Protein AF-T1AGR7-F1 (afdb_monomer)

Secondary structure (DSSP, 8-state):
--TTSPPPPGGGT---------S---EETTEE--PPP--PPTT--HHHHHHHHHHHHHHS-PPTT------THHHHHHHHHHHHHHHHHHHHHHHHHHHHHHHS-HHHHHHHHHHHHHHHHHHHHHHHHTT----HHHHHHHHHHHHHHHHT-

Nearest PDB structures (foldseek):
  4mt1-assembly1_A  TM=7.820E-01  e=1.992E+00  Neisseria gonorrhoeae PID332
  6sgr-assembly1_C  TM=7.802E-01  e=2.400E+00  Escherichia coli K-12
  7kf6-assembly1_C  TM=5.368E-01  e=1.992E+00  Escherichia coli
  8qzl-assembly1_B  TM=7.939E-01  e=6.476E+00  Klebsiella pneumoniae subsp. pneumoniae DSM 30104 = JCM 1662 = NBRC 14940

Foldseek 3Di:
DPPVPDDDDVVVVDDDDDDDDDPDFDDDPNHTDDDDDDDDDVLDDPVRSVVVVVVVVVVPPDDPPDDDDDDDPSVVFVVLVVVLVVVVVVVLVVQQVVVCVVVVDSVRSVVLVVQLVVLLVVLVVVCVVVSHDPTPVSSVVSVVSSVVSSVVD

pLDDT: mean 85.62, std 4.89, range [68.19, 92.38]

InterPro domains:
  IPR001036 Acriflavin resistance protein [PF00873] (2-152)
  IPR001036 Acriflavin resistance protein [PTHR32063] (3-152)
  IPR027463 Multidrug efflux transporter AcrB TolC docking domain, DN/DC subdomains [G3DSA:3.30.2090.10] (2-24)

Structure (mmCIF, N/CA/C/O backbone):
data_AF-T1AGR7-F1
#
_entry.id   AF-T1AGR7-F1
#
loop_
_atom_site.group_PDB
_atom_site.id
_atom_site.type_symbol
_atom_site.label_atom_id
_atom_site.label_alt_id
_atom_site.label_comp_id
_atom_site.label_asym_id
_atom_site.label_entity_id
_atom_site.label_seq_id
_atom_site.pdbx_PDB_ins_code
_atom_site.Cartn_x
_atom_site.Cartn_y
_atom_site.Cartn_z
_atom_site.occupancy
_atom_site.B_iso_or_equiv
_atom_site.auth_seq_id
_atom_site.auth_comp_id
_atom_site.auth_asym_id
_atom_site.auth_atom_id
_atom_site.pdbx_PDB_model_num
ATOM 1 N N . ARG A 1 1 ? 36.156 -22.956 -45.516 1.00 68.19 1 ARG A N 1
ATOM 2 C CA . ARG A 1 1 ? 37.315 -23.134 -46.426 1.00 68.19 1 ARG A CA 1
ATOM 3 C C . ARG A 1 1 ? 36.805 -23.852 -47.659 1.00 68.19 1 ARG A C 1
ATOM 5 O O . ARG A 1 1 ? 36.085 -24.826 -47.490 1.00 68.19 1 ARG A O 1
ATOM 12 N N . LEU A 1 2 ? 37.094 -23.339 -48.851 1.00 78.12 2 LEU A N 1
ATOM 13 C CA . LEU A 1 2 ? 36.746 -24.013 -50.104 1.00 78.12 2 LEU A CA 1
ATOM 14 C C . LEU A 1 2 ? 37.633 -25.264 -50.289 1.00 78.12 2 LEU A C 1
ATOM 16 O O . LEU A 1 2 ? 38.702 -25.325 -49.673 1.00 78.12 2 LEU A O 1
ATOM 20 N N . PRO A 1 3 ? 37.244 -26.235 -51.137 1.00 81.69 3 PRO A N 1
ATOM 21 C CA . PRO A 1 3 ? 38.026 -27.455 -51.386 1.00 81.69 3 PRO A CA 1
ATOM 22 C C . PRO A 1 3 ? 39.475 -27.197 -51.839 1.00 81.69 3 PRO A C 1
ATOM 24 O O . PRO A 1 3 ? 40.340 -28.046 -51.679 1.00 81.69 3 PRO A O 1
ATOM 27 N N . ASN A 1 4 ? 39.753 -25.997 -52.357 1.00 85.44 4 ASN A N 1
ATOM 28 C CA . ASN A 1 4 ? 41.069 -25.517 -52.787 1.00 85.44 4 ASN A CA 1
ATOM 29 C C . ASN A 1 4 ? 41.858 -24.755 -51.697 1.00 85.44 4 ASN A C 1
ATOM 31 O O . ASN A 1 4 ? 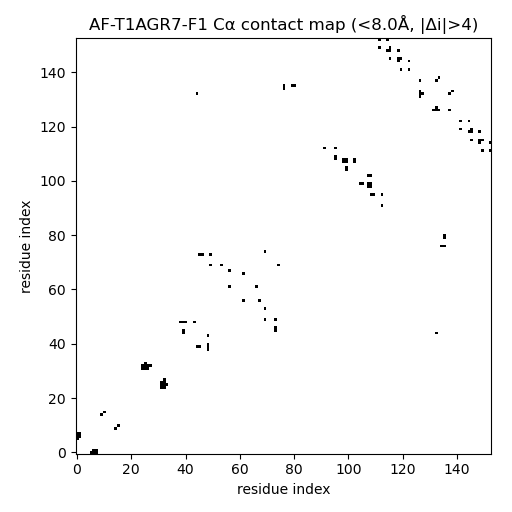42.802 -24.036 -52.012 1.00 85.44 4 ASN A O 1
ATOM 35 N N . GLY A 1 5 ? 41.447 -24.822 -50.427 1.00 83.19 5 GLY A N 1
ATOM 36 C CA . GLY A 1 5 ? 42.137 -24.171 -49.306 1.00 83.19 5 GLY A CA 1
ATOM 37 C C . GLY A 1 5 ? 41.911 -22.657 -49.181 1.00 83.19 5 GLY A C 1
ATOM 38 O O . GLY A 1 5 ? 42.319 -22.067 -48.180 1.00 83.19 5 GLY A O 1
ATOM 39 N N . ARG A 1 6 ? 41.213 -22.014 -50.128 1.00 85.38 6 ARG A N 1
ATOM 40 C CA . ARG A 1 6 ? 40.935 -20.570 -50.076 1.00 85.38 6 ARG A CA 1
ATOM 41 C C . ARG A 1 6 ? 39.868 -20.239 -49.027 1.00 85.38 6 ARG A C 1
ATOM 43 O O . ARG A 1 6 ? 38.900 -20.981 -48.817 1.00 85.38 6 ARG A O 1
ATOM 50 N N . LEU A 1 7 ? 40.045 -19.099 -48.361 1.00 84.62 7 LEU A N 1
ATOM 51 C CA . LEU A 1 7 ? 39.036 -18.509 -47.484 1.00 84.62 7 LEU A CA 1
ATOM 52 C C . LEU A 1 7 ? 38.039 -17.732 -48.351 1.00 84.62 7 LEU A C 1
ATOM 54 O O . LEU A 1 7 ? 38.434 -16.836 -49.092 1.00 84.62 7 LEU A O 1
ATOM 58 N N . ALA A 1 8 ? 36.764 -18.108 -48.282 1.00 83.31 8 ALA A N 1
ATOM 59 C CA . ALA A 1 8 ? 35.678 -17.364 -48.908 1.00 83.31 8 ALA A CA 1
ATOM 60 C C . ALA A 1 8 ? 35.108 -16.364 -47.888 1.00 83.31 8 ALA A C 1
ATOM 62 O O . ALA A 1 8 ? 34.942 -16.743 -46.721 1.00 83.31 8 ALA A O 1
ATOM 63 N N . PRO A 1 9 ? 34.824 -15.111 -48.281 1.00 85.44 9 PRO A N 1
ATOM 64 C CA . PRO A 1 9 ? 34.173 -14.151 -47.399 1.00 85.44 9 PRO A CA 1
ATOM 65 C C . PRO A 1 9 ? 32.760 -14.630 -47.036 1.00 85.44 9 PRO A C 1
ATOM 67 O O . PRO A 1 9 ? 32.055 -15.199 -47.869 1.00 85.44 9 PRO A O 1
ATOM 70 N N . LEU A 1 10 ? 32.330 -14.376 -45.795 1.00 82.62 10 LEU A N 1
ATOM 71 C CA . LEU A 1 10 ? 31.018 -14.804 -45.282 1.00 82.62 10 LEU A CA 1
ATOM 72 C C . LEU A 1 10 ? 29.851 -14.284 -46.143 1.00 82.62 10 LEU A C 1
ATOM 74 O O . LEU A 1 10 ? 28.851 -14.977 -46.305 1.00 82.62 10 LEU A O 1
ATOM 78 N N . SER A 1 11 ? 30.023 -13.115 -46.766 1.00 84.75 11 SER A N 1
ATOM 79 C CA . SER A 1 11 ? 29.057 -12.494 -47.678 1.00 84.75 11 SER A CA 1
ATOM 80 C C . SER A 1 11 ? 28.779 -13.285 -48.961 1.00 84.75 11 SER A C 1
ATOM 82 O O . SER A 1 11 ? 27.757 -13.046 -49.594 1.00 84.75 11 SER A O 1
ATOM 84 N N . GLN A 1 12 ? 29.648 -14.226 -49.353 1.00 83.56 12 GLN A N 1
ATOM 85 C CA . GLN A 1 12 ? 29.398 -15.124 -50.493 1.00 83.56 12 GLN A CA 1
ATOM 86 C C . GLN A 1 12 ? 28.467 -16.293 -50.146 1.00 83.56 12 GLN A C 1
ATOM 88 O O . GLN A 1 12 ? 28.011 -16.989 -51.047 1.00 83.56 12 GLN A O 1
ATOM 93 N N . VAL A 1 13 ? 28.210 -16.531 -48.856 1.00 85.50 13 VAL A N 1
ATOM 94 C CA . VAL A 1 13 ? 27.452 -17.695 -48.368 1.00 85.50 13 VAL A CA 1
ATOM 95 C C . VAL A 1 13 ? 26.221 -17.274 -47.562 1.00 85.50 13 VAL A C 1
ATOM 97 O O . VAL A 1 13 ? 25.248 -18.018 -47.498 1.00 85.50 13 VAL A O 1
ATOM 100 N N . ALA A 1 14 ? 26.238 -16.083 -46.958 1.00 88.88 14 ALA A N 1
ATOM 101 C CA . ALA A 1 14 ? 25.129 -15.558 -46.174 1.00 88.88 14 ALA A CA 1
ATOM 102 C C . ALA A 1 14 ? 25.043 -14.025 -46.232 1.00 88.88 14 ALA A C 1
ATOM 104 O O . ALA A 1 14 ? 26.055 -13.322 -46.231 1.00 88.88 14 ALA A O 1
ATOM 105 N N . HIS A 1 15 ? 23.815 -13.503 -46.190 1.00 87.56 15 HIS A N 1
ATOM 106 C CA . HIS A 1 15 ? 23.554 -12.083 -45.963 1.00 87.56 15 HIS A CA 1
ATOM 107 C C . HIS A 1 15 ? 23.492 -11.806 -44.459 1.00 87.56 15 HIS A C 1
ATOM 109 O O . HIS A 1 15 ? 22.626 -12.324 -43.755 1.00 87.56 15 HIS A O 1
ATOM 115 N N . VAL A 1 16 ? 24.425 -10.996 -43.960 1.00 86.38 16 VAL A N 1
ATOM 116 C CA . VAL A 1 16 ? 24.488 -10.619 -42.544 1.00 86.38 16 VAL A CA 1
ATOM 117 C C . VAL A 1 16 ? 23.821 -9.262 -42.364 1.00 86.38 16 VAL A C 1
ATOM 119 O O . VAL A 1 16 ? 24.281 -8.262 -42.911 1.00 86.38 16 VAL A O 1
ATOM 122 N N . HIS A 1 17 ? 22.756 -9.228 -41.568 1.00 84.75 17 HIS A N 1
ATOM 123 C CA . HIS A 1 17 ? 22.083 -7.998 -41.169 1.00 84.75 17 HIS A CA 1
ATOM 124 C C . HIS A 1 17 ? 22.091 -7.879 -39.647 1.00 84.75 17 HIS A C 1
ATOM 126 O O . HIS A 1 17 ? 21.697 -8.806 -38.939 1.00 84.75 17 HIS A O 1
ATOM 132 N N . LEU A 1 18 ? 22.512 -6.720 -39.143 1.00 82.88 18 LEU A N 1
ATOM 133 C CA . LEU A 1 18 ? 22.351 -6.374 -37.736 1.00 82.88 18 LEU A CA 1
ATOM 134 C C . LEU A 1 18 ? 20.880 -6.030 -37.503 1.00 82.88 18 LEU A C 1
ATOM 136 O O . LEU A 1 18 ? 20.403 -4.978 -37.925 1.00 82.88 18 LEU A O 1
ATOM 140 N N . LYS A 1 19 ? 20.155 -6.939 -36.851 1.00 85.06 19 LYS A N 1
ATOM 141 C CA . LYS A 1 19 ? 18.771 -6.722 -36.431 1.00 85.06 19 LYS A CA 1
ATOM 142 C C . LYS A 1 19 ? 18.717 -6.687 -34.911 1.00 85.06 19 LYS A C 1
ATOM 144 O O . LYS A 1 19 ? 19.153 -7.631 -34.257 1.00 85.06 19 LYS A O 1
ATOM 149 N N . GLY A 1 20 ? 18.159 -5.614 -34.355 1.00 79.81 20 GLY A N 1
ATOM 150 C CA . GLY A 1 20 ? 17.782 -5.590 -32.946 1.00 79.81 20 GLY A CA 1
ATOM 151 C C . GLY A 1 20 ? 16.682 -6.621 -32.712 1.00 79.81 20 GLY A C 1
ATOM 152 O O . GLY A 1 20 ? 15.601 -6.512 -33.290 1.00 79.81 20 GLY A O 1
ATOM 153 N N . VAL A 1 21 ? 16.968 -7.642 -31.910 1.00 81.25 21 VAL A N 1
ATOM 154 C CA . VAL A 1 21 ? 15.993 -8.655 -31.495 1.00 81.25 21 VAL A CA 1
ATOM 155 C C . VAL A 1 21 ? 15.824 -8.596 -29.987 1.00 81.25 21 VAL A C 1
ATOM 157 O O . VAL A 1 21 ? 16.775 -8.308 -29.262 1.00 81.25 21 VAL A O 1
ATOM 160 N N . VAL A 1 22 ? 14.611 -8.868 -29.510 1.00 78.75 22 VAL A N 1
ATOM 161 C CA . VAL A 1 22 ? 14.371 -9.064 -28.081 1.00 78.75 22 VAL A CA 1
ATOM 162 C C . VAL A 1 22 ? 14.911 -10.458 -27.729 1.00 78.75 22 VAL A C 1
ATOM 164 O O . VAL A 1 22 ? 14.406 -11.437 -28.277 1.00 78.75 22 VAL A O 1
ATOM 167 N N . PRO A 1 23 ? 15.948 -10.579 -26.879 1.00 79.44 23 PRO A N 1
ATOM 168 C CA . PRO A 1 23 ? 16.660 -11.844 -26.676 1.00 79.44 23 PRO A CA 1
ATOM 169 C C . PRO A 1 23 ? 15.824 -12.909 -25.951 1.00 79.44 23 PRO A C 1
ATOM 171 O O . PRO A 1 23 ? 16.122 -14.094 -26.060 1.00 79.44 23 PRO A O 1
ATOM 174 N N . TYR A 1 24 ? 14.785 -12.503 -25.218 1.00 80.38 24 TYR A N 1
ATOM 175 C CA . TYR A 1 24 ? 13.839 -13.394 -24.550 1.00 80.38 24 TYR A CA 1
ATOM 176 C C . TYR A 1 24 ? 12.507 -12.680 -24.297 1.00 80.38 24 TYR A C 1
ATOM 178 O O . TYR A 1 24 ? 12.469 -11.466 -24.102 1.00 80.38 24 TYR A O 1
ATOM 186 N N . VAL A 1 25 ? 11.411 -13.439 -24.267 1.00 85.62 25 VAL A N 1
ATOM 187 C CA . VAL A 1 25 ? 10.075 -12.932 -23.920 1.00 85.62 25 VAL A CA 1
ATOM 188 C C . VAL A 1 25 ? 9.713 -13.426 -22.526 1.00 85.62 25 VAL A C 1
ATOM 190 O O . VAL A 1 25 ? 9.582 -14.631 -22.296 1.00 85.62 25 VAL A O 1
ATOM 193 N N . THR A 1 26 ? 9.549 -12.499 -21.588 1.00 88.81 26 THR A N 1
ATOM 194 C CA . THR A 1 26 ? 9.137 -12.825 -20.221 1.00 88.81 26 THR A CA 1
ATOM 195 C C . THR A 1 26 ? 7.622 -12.967 -20.152 1.00 88.81 26 THR A C 1
ATOM 197 O O . THR A 1 26 ? 6.887 -12.219 -20.795 1.00 88.81 26 THR A O 1
ATOM 200 N N . HIS A 1 27 ? 7.156 -13.925 -19.356 1.00 90.19 27 HIS A N 1
ATOM 201 C CA . HIS A 1 27 ? 5.737 -14.206 -19.179 1.00 90.19 27 HIS A CA 1
ATOM 202 C C . HIS A 1 27 ? 5.357 -14.091 -17.705 1.00 90.19 27 HIS A C 1
ATOM 204 O O . HIS A 1 27 ? 6.084 -14.564 -16.833 1.00 90.19 27 HIS A O 1
ATOM 210 N N . GLN A 1 28 ? 4.206 -13.486 -17.431 1.00 88.81 28 GLN A N 1
ATOM 211 C CA . GLN A 1 28 ? 3.590 -13.449 -16.113 1.00 88.81 28 GLN A CA 1
ATOM 212 C C . GLN A 1 28 ? 2.177 -14.003 -16.260 1.00 88.81 28 GLN A C 1
ATOM 214 O O . GLN A 1 28 ? 1.399 -13.509 -17.070 1.00 88.81 28 GLN A O 1
ATOM 219 N N . ASN A 1 29 ? 1.855 -15.060 -15.509 1.00 88.19 29 ASN A N 1
ATOM 220 C CA . ASN A 1 29 ? 0.592 -15.797 -15.648 1.00 88.19 29 ASN A CA 1
ATOM 221 C C . ASN A 1 29 ? 0.307 -16.221 -17.104 1.00 88.19 29 ASN A C 1
ATOM 223 O O . ASN A 1 29 ? -0.808 -16.064 -17.587 1.00 88.19 29 ASN A O 1
ATOM 227 N N . LEU A 1 30 ? 1.334 -16.731 -17.800 1.00 91.19 30 LEU A N 1
ATOM 228 C CA . LEU A 1 30 ? 1.285 -17.160 -19.209 1.00 91.19 30 LEU A CA 1
ATOM 229 C C . LEU A 1 30 ? 1.046 -16.037 -20.236 1.00 91.19 30 LEU A C 1
ATOM 231 O O . LEU A 1 30 ? 0.948 -16.320 -21.426 1.00 91.19 30 LEU A O 1
ATOM 235 N N . VAL A 1 31 ? 1.017 -14.771 -19.814 1.00 90.50 31 VAL A N 1
ATOM 236 C CA . VAL A 1 31 ? 0.875 -13.617 -20.710 1.00 90.50 31 VAL A CA 1
ATOM 237 C C . VAL A 1 31 ? 2.235 -12.928 -20.886 1.00 90.50 31 VAL A C 1
ATOM 239 O O . VAL A 1 31 ? 2.895 -12.647 -19.879 1.00 90.50 31 VAL A O 1
ATOM 242 N N . PRO A 1 32 ? 2.684 -12.653 -22.128 1.00 91.25 32 PRO A N 1
ATOM 243 C CA . PRO A 1 32 ? 3.883 -11.857 -22.378 1.00 91.25 32 PRO A CA 1
ATOM 244 C C . PRO A 1 32 ? 3.770 -10.479 -21.725 1.00 91.25 32 PRO A C 1
ATOM 246 O O . PRO A 1 32 ? 2.754 -9.803 -21.878 1.00 91.25 32 PRO A O 1
ATOM 249 N N . TYR A 1 33 ? 4.812 -10.038 -21.025 1.00 90.81 33 TYR A N 1
ATOM 250 C CA . TYR A 1 33 ? 4.815 -8.721 -20.391 1.00 90.81 33 TYR A CA 1
ATOM 251 C C . TYR A 1 33 ? 6.161 -8.014 -20.540 1.00 90.81 33 TYR A C 1
ATOM 253 O O . TYR A 1 33 ? 7.210 -8.639 -20.701 1.00 90.81 33 TYR A O 1
ATOM 261 N N . ALA A 1 34 ? 6.117 -6.686 -20.458 1.00 88.75 34 ALA A N 1
ATOM 262 C CA . ALA A 1 34 ? 7.288 -5.824 -20.415 1.00 88.75 34 ALA A CA 1
ATOM 263 C C . ALA A 1 34 ? 7.274 -5.010 -19.118 1.00 88.75 34 ALA A C 1
ATOM 265 O O . ALA A 1 34 ? 6.237 -4.482 -18.714 1.00 88.75 34 ALA A O 1
ATOM 266 N N . THR A 1 35 ? 8.432 -4.900 -18.468 1.00 88.69 35 THR A N 1
ATOM 267 C CA . THR A 1 35 ? 8.576 -4.147 -17.216 1.00 88.69 35 THR A CA 1
ATOM 268 C C . THR A 1 35 ? 9.157 -2.773 -17.496 1.00 88.69 35 THR A C 1
ATOM 270 O O . THR A 1 35 ? 10.275 -2.662 -17.997 1.00 88.69 35 THR A O 1
ATOM 273 N N . ILE A 1 36 ? 8.446 -1.730 -17.076 1.00 88.69 36 ILE A N 1
ATOM 274 C CA . ILE A 1 36 ? 8.977 -0.369 -16.997 1.00 88.69 36 ILE A CA 1
ATOM 275 C C . ILE A 1 36 ? 9.256 -0.083 -15.524 1.00 88.69 36 ILE A C 1
ATOM 277 O O . ILE A 1 36 ? 8.354 -0.147 -14.689 1.00 88.69 36 ILE A O 1
ATOM 281 N N . LYS A 1 37 ? 10.522 0.179 -15.188 1.00 89.19 37 LYS A N 1
ATOM 282 C CA . LYS A 1 37 ? 10.914 0.525 -13.819 1.00 89.19 37 LYS A CA 1
ATOM 283 C C . LYS A 1 37 ? 10.616 1.998 -13.570 1.00 89.19 37 LYS A C 1
ATOM 285 O O . LYS A 1 37 ? 11.052 2.854 -14.333 1.00 89.19 37 LYS A O 1
ATOM 290 N N . LEU A 1 38 ? 9.894 2.266 -12.491 1.00 88.38 38 LEU A N 1
ATOM 291 C CA . LEU A 1 38 ? 9.543 3.605 -12.037 1.00 88.38 38 LEU A CA 1
ATOM 292 C C . LEU A 1 38 ? 10.027 3.755 -10.597 1.00 88.38 38 LEU A C 1
ATOM 294 O O . LEU A 1 38 ? 9.836 2.847 -9.787 1.00 88.38 38 LEU A O 1
ATOM 298 N N . SER A 1 39 ? 10.622 4.903 -10.294 1.00 89.56 39 SER A N 1
ATOM 299 C CA . SER A 1 39 ? 11.015 5.283 -8.939 1.00 89.56 39 SER A CA 1
ATOM 300 C C . SER A 1 39 ? 10.331 6.607 -8.593 1.00 89.56 39 SER A C 1
ATOM 302 O O . SER A 1 39 ? 10.384 7.520 -9.421 1.00 89.56 39 SER A O 1
ATOM 304 N N . PRO A 1 40 ? 9.688 6.729 -7.416 1.00 88.44 40 PRO A N 1
ATOM 305 C CA . PRO A 1 40 ? 9.174 8.008 -6.931 1.00 88.44 40 PRO A CA 1
ATOM 306 C C . PRO A 1 40 ? 10.286 9.055 -6.849 1.00 88.44 40 PRO A C 1
ATOM 308 O O . PRO A 1 40 ? 11.450 8.712 -6.609 1.00 88.44 40 PRO A O 1
ATOM 311 N N . VAL A 1 41 ? 9.935 10.330 -7.022 1.00 90.56 41 VAL A N 1
ATOM 312 C CA . VAL A 1 41 ? 10.891 11.408 -6.734 1.00 90.56 41 VAL A CA 1
ATOM 313 C C . VAL A 1 41 ? 11.189 11.443 -5.227 1.00 90.56 41 VAL A C 1
ATOM 315 O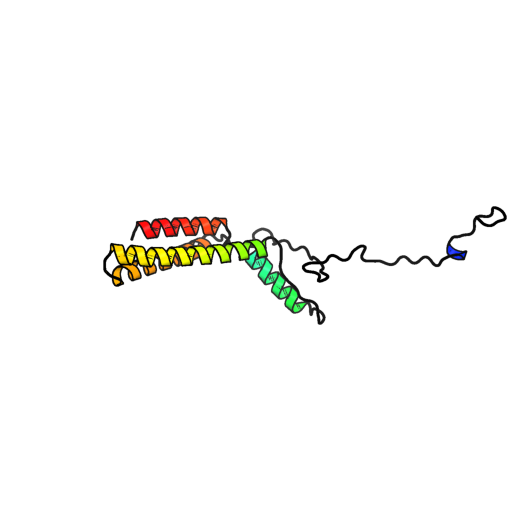 O . VAL A 1 41 ? 10.332 11.050 -4.430 1.00 90.56 41 VAL A O 1
ATOM 318 N N . PRO A 1 42 ? 12.382 11.891 -4.794 1.00 86.56 42 PRO A N 1
ATOM 319 C CA . PRO A 1 42 ? 12.687 12.003 -3.370 1.00 86.56 42 PRO A CA 1
ATOM 320 C C . PRO A 1 42 ? 11.620 12.823 -2.629 1.00 86.56 42 PRO A C 1
ATOM 322 O O . PRO A 1 42 ? 11.296 13.933 -3.043 1.00 86.56 42 PRO A O 1
ATOM 325 N N . GLY A 1 43 ? 11.071 12.266 -1.547 1.00 82.69 43 GLY A N 1
ATOM 326 C CA . GLY A 1 43 ? 10.000 12.891 -0.760 1.00 82.69 43 GLY A CA 1
ATOM 327 C C . GLY A 1 43 ? 8.576 12.682 -1.296 1.00 82.69 43 GLY A C 1
ATOM 328 O O . GLY A 1 43 ? 7.634 13.167 -0.683 1.00 82.69 43 GLY A O 1
ATOM 329 N N . GLU A 1 44 ? 8.387 11.968 -2.410 1.00 85.94 44 GLU A N 1
ATOM 330 C CA . GLU A 1 44 ? 7.060 11.604 -2.912 1.00 85.94 44 GLU A CA 1
ATOM 331 C C . GLU A 1 44 ? 6.641 10.208 -2.439 1.00 85.94 44 GLU A C 1
ATOM 333 O O . GLU A 1 44 ? 7.326 9.212 -2.687 1.00 85.94 44 GLU A O 1
ATOM 338 N N . GLY A 1 45 ? 5.463 10.123 -1.823 1.00 85.25 45 GLY A N 1
ATOM 339 C CA . GLY A 1 45 ? 4.878 8.854 -1.416 1.00 85.25 45 GLY A CA 1
ATOM 340 C C . GLY A 1 45 ? 4.554 7.928 -2.584 1.00 85.25 45 GLY A C 1
ATOM 341 O O . GLY A 1 45 ? 4.090 8.355 -3.648 1.00 85.25 45 GLY A O 1
ATOM 342 N N . LEU A 1 46 ? 4.701 6.618 -2.358 1.00 86.88 46 LEU A N 1
ATOM 343 C CA . LEU A 1 46 ? 4.423 5.576 -3.358 1.00 86.88 46 LEU A CA 1
ATOM 344 C C . LEU A 1 46 ? 3.025 5.699 -3.976 1.00 86.88 46 LEU A C 1
ATOM 346 O O . LEU A 1 46 ? 2.858 5.508 -5.178 1.00 86.88 46 LEU A O 1
ATOM 350 N N . SER A 1 47 ? 2.023 6.041 -3.164 1.00 86.44 47 SER A N 1
ATOM 351 C CA . SER A 1 47 ? 0.645 6.210 -3.632 1.00 86.44 47 SER A CA 1
ATOM 352 C C . SER A 1 47 ? 0.473 7.407 -4.569 1.00 86.44 47 SER A C 1
ATOM 354 O O . SER A 1 47 ? -0.332 7.344 -5.497 1.00 86.44 47 SER A O 1
ATOM 356 N N . VAL A 1 48 ? 1.215 8.495 -4.350 1.00 89.06 48 VAL A N 1
ATOM 357 C CA . VAL A 1 48 ? 1.1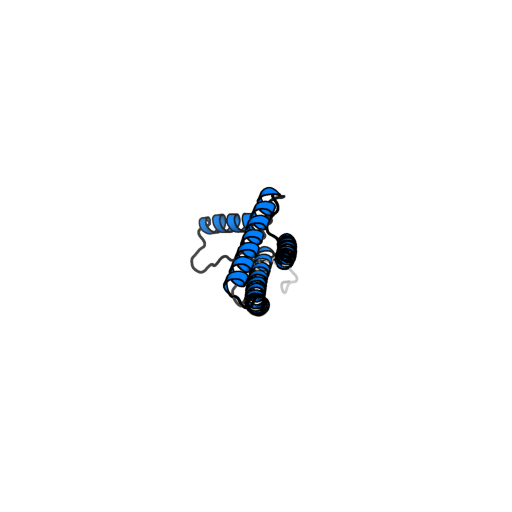92 9.675 -5.228 1.00 89.06 48 VAL A CA 1
ATOM 358 C C . VAL A 1 48 ? 1.888 9.348 -6.547 1.00 89.06 48 VAL A C 1
ATOM 360 O O . VAL A 1 48 ? 1.312 9.577 -7.612 1.00 89.06 48 VAL A O 1
ATOM 363 N N . ALA A 1 49 ? 3.071 8.733 -6.475 1.00 91.06 49 ALA A N 1
ATOM 364 C CA . ALA A 1 49 ? 3.826 8.305 -7.646 1.00 91.06 49 ALA A CA 1
ATOM 365 C C . ALA A 1 49 ? 3.030 7.317 -8.517 1.00 91.06 49 ALA A C 1
ATOM 367 O O . ALA A 1 49 ? 2.975 7.480 -9.736 1.00 91.06 49 ALA A O 1
ATOM 368 N N . ALA A 1 50 ? 2.349 6.342 -7.902 1.00 90.12 50 ALA A N 1
ATOM 369 C CA . ALA A 1 50 ? 1.493 5.390 -8.609 1.00 90.12 50 ALA A CA 1
ATOM 370 C C . ALA A 1 50 ? 0.332 6.088 -9.335 1.00 90.12 50 ALA A C 1
ATOM 372 O O . ALA A 1 50 ? 0.143 5.871 -10.529 1.00 90.12 50 ALA A O 1
ATOM 373 N N . ARG A 1 51 ? -0.378 7.010 -8.666 1.00 90.50 51 ARG A N 1
ATOM 374 C CA . ARG A 1 51 ? -1.449 7.796 -9.307 1.00 90.50 51 ARG A CA 1
ATOM 375 C C . ARG A 1 51 ? -0.941 8.625 -10.485 1.00 90.50 51 ARG A C 1
ATOM 377 O O . ARG A 1 51 ? -1.621 8.719 -11.504 1.00 90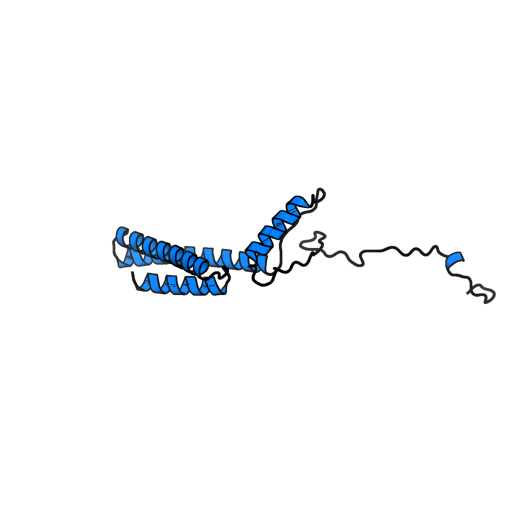.50 51 ARG A O 1
ATOM 384 N N . ARG A 1 52 ? 0.245 9.231 -10.368 1.00 91.06 52 ARG A N 1
ATOM 385 C CA . ARG A 1 52 ? 0.858 9.974 -11.479 1.00 91.06 52 ARG A CA 1
ATOM 386 C C . ARG A 1 52 ? 1.210 9.036 -12.635 1.00 91.06 52 ARG A C 1
ATOM 388 O O . ARG A 1 52 ? 0.952 9.381 -13.785 1.00 91.06 52 ARG A O 1
ATOM 395 N N . ALA A 1 53 ? 1.762 7.860 -12.343 1.00 91.06 53 ALA A N 1
ATOM 396 C CA . ALA A 1 53 ? 2.063 6.854 -13.356 1.00 91.06 53 ALA A CA 1
ATOM 397 C C . ALA A 1 53 ? 0.796 6.413 -14.106 1.00 91.06 53 ALA A C 1
ATOM 399 O O . ALA A 1 53 ? 0.800 6.420 -15.334 1.00 91.06 53 ALA A O 1
ATOM 400 N N . ASP A 1 54 ? -0.305 6.142 -13.398 1.00 90.69 54 ASP A N 1
ATOM 401 C CA . ASP A 1 54 ? -1.595 5.800 -14.015 1.00 90.69 54 ASP A CA 1
ATOM 402 C C . ASP A 1 54 ? -2.098 6.903 -14.958 1.00 90.69 54 ASP A C 1
ATOM 404 O O . ASP A 1 54 ? -2.538 6.621 -16.072 1.00 90.69 54 ASP A O 1
ATOM 408 N N . GLN A 1 55 ? -1.973 8.175 -14.565 1.00 91.38 55 GLN A N 1
ATOM 409 C CA . GLN A 1 55 ? -2.351 9.308 -15.419 1.00 91.38 55 GLN A CA 1
ATOM 410 C C . GLN A 1 55 ? -1.502 9.403 -16.694 1.00 91.38 55 GLN A C 1
ATOM 412 O O . GLN A 1 55 ? -2.020 9.771 -17.749 1.00 91.38 55 GLN A O 1
ATOM 417 N N . VAL A 1 56 ? -0.204 9.103 -16.611 1.00 90.56 56 VAL A N 1
ATOM 418 C CA . VAL A 1 56 ? 0.694 9.094 -17.776 1.00 90.56 56 VAL A CA 1
ATOM 419 C C . VAL A 1 56 ? 0.358 7.924 -18.696 1.00 90.56 56 VAL A C 1
ATOM 421 O O . VAL A 1 56 ?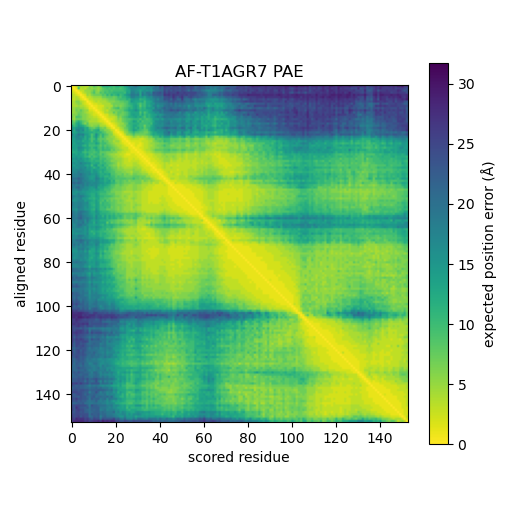 0.235 8.116 -19.904 1.00 90.56 56 VAL A O 1
ATOM 424 N N . ILE A 1 57 ? 0.146 6.734 -18.133 1.00 90.19 57 ILE A N 1
ATOM 425 C CA . ILE A 1 57 ? -0.209 5.527 -18.885 1.00 90.19 57 ILE A CA 1
ATOM 426 C C . ILE A 1 57 ? -1.546 5.713 -19.609 1.00 90.19 57 ILE A C 1
ATOM 428 O O . ILE A 1 57 ? -1.651 5.389 -20.790 1.00 90.19 57 ILE A O 1
ATOM 432 N N . ALA A 1 58 ? -2.542 6.306 -18.945 1.00 88.38 58 ALA A N 1
ATOM 433 C CA . ALA A 1 58 ? -3.838 6.602 -19.551 1.00 88.38 58 ALA A CA 1
ATOM 434 C C . ALA A 1 58 ? -3.723 7.537 -20.771 1.00 88.38 58 ALA A C 1
ATOM 436 O O . ALA A 1 58 ? -4.483 7.403 -21.726 1.00 88.38 58 ALA A O 1
ATOM 437 N N . LYS A 1 59 ? -2.751 8.459 -20.768 1.00 91.56 59 LYS A N 1
ATOM 438 C CA . LYS A 1 59 ? -2.482 9.382 -21.885 1.00 91.56 59 LYS A CA 1
ATOM 439 C C . LYS A 1 59 ? -1.607 8.778 -22.985 1.00 91.56 59 LYS A C 1
ATOM 441 O O . LYS A 1 59 ? -1.561 9.330 -24.078 1.00 91.56 59 LYS A O 1
ATOM 446 N N . ALA A 1 60 ? -0.916 7.672 -22.713 1.00 86.31 60 ALA A N 1
ATOM 447 C CA . ALA A 1 60 ? 0.035 7.066 -23.643 1.00 86.31 60 ALA A CA 1
ATOM 448 C C . ALA A 1 60 ? -0.630 6.330 -24.821 1.00 86.31 60 ALA A C 1
ATOM 450 O O . ALA A 1 60 ? 0.065 5.977 -25.768 1.00 86.31 60 ALA A O 1
ATOM 451 N N . GLY A 1 61 ? -1.950 6.103 -24.779 1.00 82.62 61 GLY A N 1
ATOM 452 C CA . GLY A 1 61 ? -2.693 5.497 -25.888 1.00 82.62 61 GLY A CA 1
ATOM 453 C C . GLY A 1 61 ? -2.239 4.069 -26.193 1.00 82.62 61 GLY A C 1
ATOM 454 O O . GLY A 1 61 ? -1.795 3.782 -27.304 1.00 82.62 61 GLY A O 1
ATOM 455 N N . LEU A 1 62 ? -2.315 3.176 -25.199 1.00 87.19 62 LEU A N 1
ATOM 456 C CA . LEU A 1 62 ? -1.897 1.782 -25.367 1.00 87.19 62 LEU A CA 1
ATOM 457 C C . LEU A 1 62 ? -2.687 1.094 -26.501 1.00 87.19 62 LEU A C 1
ATOM 459 O O . LEU A 1 62 ? -3.906 1.267 -26.585 1.00 87.19 62 LEU A O 1
ATOM 463 N N . PRO A 1 63 ? -2.019 0.302 -27.362 1.00 87.19 63 PRO A N 1
ATOM 464 C CA . PRO A 1 63 ? -2.689 -0.415 -28.440 1.00 87.19 63 PRO A CA 1
ATOM 465 C C . PRO A 1 63 ? -3.675 -1.462 -27.892 1.00 87.19 63 PRO A C 1
ATOM 467 O O . PRO A 1 63 ? -3.503 -1.961 -26.773 1.00 87.19 63 PRO A O 1
ATOM 470 N N . PRO A 1 64 ? -4.708 -1.829 -28.675 1.00 85.38 64 PRO A N 1
ATOM 471 C CA . PRO A 1 64 ? -5.703 -2.806 -28.250 1.00 85.38 64 PRO A CA 1
ATOM 472 C C . PRO A 1 64 ? -5.044 -4.146 -27.900 1.00 85.38 64 PRO A C 1
ATOM 474 O O . PRO A 1 64 ? -4.176 -4.634 -28.621 1.00 85.38 64 PRO A O 1
ATOM 477 N N . GLY A 1 65 ? -5.461 -4.737 -26.778 1.00 85.38 65 GLY A N 1
ATOM 478 C CA . GLY A 1 65 ? -4.907 -5.994 -26.259 1.00 85.38 65 GLY A CA 1
ATOM 479 C C . GLY A 1 65 ? -3.740 -5.836 -25.276 1.00 85.38 65 GLY A C 1
ATOM 480 O O . GLY A 1 65 ? -3.316 -6.832 -24.697 1.00 85.38 65 GLY A O 1
ATOM 481 N N . VAL A 1 66 ? -3.248 -4.615 -25.031 1.00 88.81 66 VAL A N 1
ATOM 482 C CA . VAL A 1 66 ? -2.228 -4.349 -24.005 1.00 88.81 66 VAL A CA 1
ATOM 483 C C . VAL A 1 66 ? -2.879 -3.816 -22.733 1.00 88.81 66 VAL A C 1
ATOM 485 O O . VAL A 1 66 ? -3.551 -2.789 -22.745 1.00 88.81 66 VAL A O 1
ATOM 488 N N . THR A 1 67 ? -2.636 -4.492 -21.610 1.00 88.25 67 THR A N 1
ATOM 489 C CA . THR A 1 67 ? -3.060 -4.033 -20.281 1.00 88.25 67 THR A CA 1
ATOM 490 C C . THR A 1 67 ? -1.865 -3.559 -19.470 1.00 88.25 67 THR A C 1
ATOM 492 O O . THR A 1 67 ? -0.871 -4.276 -19.353 1.00 88.25 67 THR A O 1
ATOM 495 N N . SER A 1 68 ? -1.978 -2.393 -18.844 1.00 89.06 68 SER A N 1
ATOM 496 C CA . SER A 1 68 ? -1.010 -1.908 -17.862 1.00 89.06 68 SER A CA 1
ATOM 497 C C . SER A 1 68 ? -1.407 -2.315 -16.447 1.00 89.06 68 SER A C 1
ATOM 499 O O . SER A 1 68 ? -2.574 -2.216 -16.072 1.00 89.06 68 SER A O 1
ATOM 501 N N . GLN A 1 69 ? -0.432 -2.713 -15.632 1.00 88.44 69 GLN A N 1
ATOM 502 C CA . GLN A 1 69 ? -0.617 -2.910 -14.196 1.00 88.44 69 GLN A CA 1
ATOM 503 C C . GLN A 1 69 ? 0.577 -2.326 -13.446 1.00 88.44 69 GLN A C 1
ATOM 505 O O . GLN A 1 69 ? 1.724 -2.603 -13.797 1.00 88.44 69 GLN A O 1
ATOM 510 N N . ILE A 1 70 ? 0.314 -1.561 -12.385 1.00 89.75 70 ILE A N 1
ATOM 511 C CA . ILE A 1 70 ? 1.365 -1.115 -11.467 1.00 89.75 70 ILE A CA 1
ATOM 512 C C . ILE A 1 70 ? 1.665 -2.254 -10.484 1.00 89.75 70 ILE A C 1
ATOM 514 O O . ILE A 1 70 ? 0.809 -2.688 -9.712 1.00 89.75 70 ILE A O 1
ATOM 518 N N . GLY A 1 71 ? 2.892 -2.772 -10.551 1.00 88.12 71 GLY A N 1
ATOM 519 C CA . GLY A 1 71 ? 3.393 -3.848 -9.695 1.00 88.12 71 GLY A CA 1
ATOM 520 C C . GLY A 1 71 ? 4.397 -3.374 -8.640 1.00 88.12 71 GLY A C 1
ATOM 521 O O . GLY A 1 71 ? 4.499 -2.190 -8.327 1.00 88.12 71 GLY A O 1
ATOM 522 N N . GLY A 1 72 ? 5.169 -4.318 -8.099 1.00 89.06 72 GLY A N 1
ATOM 523 C CA . GLY A 1 72 ? 6.253 -4.032 -7.155 1.00 89.06 72 GLY A CA 1
ATOM 524 C C . GLY A 1 72 ? 5.766 -3.581 -5.775 1.00 89.06 72 GLY A C 1
ATOM 525 O O . GLY A 1 72 ? 4.703 -3.998 -5.315 1.00 89.06 72 GLY A O 1
ATOM 526 N N . TYR A 1 73 ? 6.549 -2.721 -5.116 1.00 88.25 73 TYR A N 1
ATOM 527 C CA . TYR A 1 73 ? 6.301 -2.283 -3.736 1.00 88.25 73 TYR A CA 1
ATOM 528 C C . TYR A 1 73 ? 4.919 -1.660 -3.523 1.00 88.25 73 TYR A C 1
ATOM 530 O O . TYR A 1 73 ? 4.312 -1.883 -2.481 1.00 88.25 73 TYR A O 1
ATOM 538 N N . TYR A 1 74 ? 4.386 -0.937 -4.512 1.00 88.81 74 TYR A N 1
ATOM 539 C CA . TYR A 1 74 ? 3.049 -0.351 -4.410 1.00 88.81 74 TYR A CA 1
ATOM 540 C C . TYR A 1 74 ? 1.954 -1.421 -4.300 1.00 88.81 74 TYR A C 1
ATOM 542 O O . TYR A 1 74 ? 1.054 -1.315 -3.468 1.00 88.81 74 TYR A O 1
ATOM 550 N N . ARG A 1 75 ? 2.058 -2.497 -5.090 1.00 90.12 75 ARG A N 1
ATOM 551 C CA . ARG A 1 75 ? 1.106 -3.616 -5.047 1.00 90.12 75 ARG A CA 1
ATOM 552 C C . ARG A 1 75 ? 1.166 -4.356 -3.712 1.00 90.12 75 ARG A C 1
ATOM 554 O O . ARG A 1 75 ? 0.120 -4.705 -3.168 1.00 90.12 75 ARG A O 1
ATOM 561 N N . GLU A 1 76 ? 2.366 -4.568 -3.175 1.00 90.31 76 GLU A N 1
ATOM 562 C CA . GLU A 1 76 ? 2.531 -5.171 -1.847 1.00 90.31 76 GLU A CA 1
ATOM 563 C C . GLU A 1 76 ? 1.998 -4.252 -0.738 1.00 90.31 76 GLU A C 1
ATOM 565 O O . GLU A 1 76 ? 1.298 -4.723 0.156 1.00 90.31 76 GLU A O 1
ATOM 570 N N . GLN A 1 77 ? 2.212 -2.935 -0.834 1.00 88.44 77 GLN A N 1
ATOM 571 C CA . GLN A 1 77 ? 1.637 -1.956 0.093 1.00 88.44 77 GLN A CA 1
ATOM 572 C C . GLN A 1 77 ? 0.099 -1.992 0.070 1.00 88.44 77 GLN A C 1
ATOM 574 O O . GLN A 1 77 ? -0.529 -2.102 1.121 1.00 88.44 77 GLN A O 1
ATOM 579 N N . GLN A 1 78 ? -0.527 -1.980 -1.113 1.00 89.62 78 GLN A N 1
ATOM 580 C CA . GLN A 1 78 ? -1.986 -2.099 -1.236 1.00 89.62 78 GLN A CA 1
ATOM 581 C C . GLN A 1 78 ? -2.520 -3.422 -0.671 1.00 89.62 78 GLN A C 1
ATOM 583 O O . GLN A 1 78 ? -3.581 -3.456 -0.043 1.00 89.62 78 GLN A O 1
ATOM 588 N N . LYS A 1 79 ? -1.805 -4.528 -0.904 1.00 91.44 79 LYS A N 1
ATOM 589 C CA . LYS A 1 79 ? -2.171 -5.842 -0.368 1.00 91.44 79 LYS A CA 1
ATOM 590 C C . LYS A 1 79 ? -2.139 -5.836 1.160 1.00 91.44 79 LYS A C 1
ATOM 592 O O . LYS A 1 79 ? -3.111 -6.286 1.766 1.00 91.44 79 LYS A O 1
ATOM 597 N N . SER A 1 80 ? -1.084 -5.283 1.755 1.00 89.81 80 SER A N 1
ATOM 598 C CA . SER A 1 80 ? -0.961 -5.114 3.205 1.00 89.81 80 SER A CA 1
ATOM 599 C C . SER A 1 80 ? -2.083 -4.244 3.761 1.00 89.81 80 SER A C 1
ATOM 601 O O . SER A 1 80 ? -2.762 -4.672 4.689 1.00 89.81 80 SER A O 1
ATOM 603 N N . PHE A 1 81 ? -2.383 -3.096 3.141 1.00 86.88 81 PHE A N 1
ATOM 604 C CA . PHE A 1 81 ? -3.502 -2.252 3.573 1.00 86.88 81 PHE A CA 1
ATOM 605 C C . PHE A 1 81 ? -4.847 -2.966 3.518 1.00 86.88 81 PHE A C 1
ATOM 607 O O . PHE A 1 81 ? -5.644 -2.850 4.445 1.00 86.88 81 PHE A O 1
ATOM 614 N N . ARG A 1 82 ? -5.109 -3.755 2.471 1.00 90.94 82 ARG A N 1
ATOM 615 C CA . ARG A 1 82 ? -6.350 -4.534 2.397 1.00 90.94 82 ARG A CA 1
ATOM 616 C C . ARG A 1 82 ? -6.442 -5.554 3.531 1.00 90.94 82 ARG A C 1
ATOM 618 O O . ARG A 1 82 ? -7.498 -5.686 4.140 1.00 90.94 82 ARG A O 1
ATOM 625 N N . GLN A 1 83 ? -5.356 -6.268 3.818 1.00 90.81 83 GLN A N 1
ATOM 626 C CA . GLN A 1 83 ? -5.315 -7.228 4.926 1.00 90.81 83 GLN A CA 1
ATOM 627 C C . GLN A 1 83 ? -5.519 -6.534 6.276 1.00 90.81 83 GLN A C 1
ATOM 629 O O . GLN A 1 83 ? -6.315 -6.989 7.091 1.00 90.81 83 GLN A O 1
ATOM 634 N N . MET A 1 84 ? -4.861 -5.398 6.474 1.00 86.06 84 MET A N 1
ATOM 635 C CA . MET A 1 84 ? -4.993 -4.552 7.653 1.00 86.06 84 MET A CA 1
ATOM 636 C C . MET A 1 84 ? -6.433 -4.070 7.875 1.00 86.06 84 MET A C 1
ATOM 638 O O . MET A 1 84 ? -6.938 -4.169 8.990 1.00 86.06 84 MET A O 1
ATOM 642 N N . LEU A 1 85 ? -7.128 -3.622 6.824 1.00 86.88 85 LEU A N 1
ATOM 643 C CA . LEU A 1 85 ? -8.536 -3.214 6.907 1.00 86.88 85 LEU A CA 1
ATOM 644 C C . LEU A 1 85 ? -9.460 -4.377 7.289 1.00 86.88 85 LEU A C 1
ATOM 646 O O . LEU A 1 85 ? -10.382 -4.190 8.080 1.00 86.88 85 LEU A O 1
ATOM 650 N N . ILE A 1 86 ? -9.201 -5.578 6.764 1.00 91.94 86 ILE A N 1
ATOM 651 C CA . ILE A 1 86 ? -9.955 -6.786 7.132 1.00 91.94 86 ILE A CA 1
ATOM 652 C C . ILE A 1 86 ? -9.753 -7.105 8.619 1.00 91.94 86 ILE A C 1
ATOM 654 O O . ILE A 1 86 ? -10.727 -7.347 9.330 1.00 91.94 86 ILE A O 1
ATOM 658 N N . ILE A 1 87 ? -8.505 -7.068 9.098 1.00 89.19 87 ILE A N 1
ATOM 659 C CA . ILE A 1 87 ? -8.170 -7.319 10.507 1.00 89.19 87 ILE A CA 1
ATOM 660 C C . ILE A 1 87 ? -8.831 -6.276 11.414 1.00 89.19 87 ILE A C 1
ATOM 662 O O . ILE A 1 87 ? -9.440 -6.640 12.417 1.00 89.19 87 ILE A O 1
ATOM 666 N N . LEU A 1 88 ? -8.762 -4.994 11.045 1.00 83.62 88 LEU A N 1
ATOM 667 C CA . LEU A 1 88 ? -9.386 -3.904 11.792 1.00 83.62 88 LEU A CA 1
ATOM 668 C C . LEU A 1 88 ? -10.907 -4.081 11.889 1.00 83.62 88 LEU A C 1
ATOM 670 O O . LEU A 1 88 ? -11.476 -3.956 12.972 1.00 83.62 88 LEU A O 1
ATOM 674 N N . GLY A 1 89 ? -11.563 -4.418 10.775 1.00 86.44 89 GLY A N 1
ATOM 675 C CA . GLY A 1 89 ? -13.000 -4.692 10.755 1.00 86.44 89 GLY A CA 1
ATOM 676 C C . GLY A 1 89 ? -13.382 -5.879 11.642 1.00 86.44 89 GLY A C 1
ATOM 677 O O . GLY A 1 89 ? -14.336 -5.790 12.413 1.00 86.44 89 GLY A O 1
ATOM 678 N N . ALA A 1 90 ? -12.609 -6.968 11.595 1.00 90.44 90 ALA A N 1
ATOM 679 C CA . ALA A 1 90 ? -12.824 -8.126 12.460 1.00 90.44 90 ALA A CA 1
ATOM 680 C C . ALA A 1 90 ? -12.644 -7.777 13.950 1.00 90.44 90 ALA A C 1
ATOM 682 O O . ALA A 1 90 ? -13.473 -8.163 14.773 1.00 90.44 90 ALA A O 1
ATOM 683 N N . ALA A 1 91 ? -11.610 -7.004 14.295 1.00 84.88 91 ALA A N 1
ATOM 684 C CA . ALA A 1 91 ? -11.366 -6.550 15.662 1.00 84.88 91 ALA A CA 1
ATOM 685 C C . ALA A 1 91 ? -12.513 -5.677 16.195 1.00 84.88 91 ALA A C 1
ATOM 687 O O . ALA A 1 91 ? -12.977 -5.895 17.312 1.00 84.88 91 ALA A O 1
ATOM 688 N N . LEU A 1 92 ? -13.019 -4.741 15.385 1.00 81.56 92 LEU A N 1
ATOM 689 C CA . LEU A 1 92 ? -14.171 -3.903 15.733 1.00 81.56 92 LEU A CA 1
ATOM 690 C C . LEU A 1 92 ? -15.445 -4.720 15.974 1.00 81.56 92 LEU A C 1
ATOM 692 O O . LEU A 1 92 ? -16.187 -4.427 16.909 1.00 81.56 92 LEU A O 1
ATOM 696 N N . LEU A 1 93 ? -15.696 -5.752 15.164 1.00 85.19 93 LEU A N 1
ATOM 697 C CA . LEU A 1 93 ? -16.841 -6.647 15.357 1.00 85.19 93 LEU A CA 1
ATOM 698 C C . LEU A 1 93 ? -16.732 -7.449 16.656 1.00 85.19 93 LEU A C 1
ATOM 700 O O . LEU A 1 93 ? -17.705 -7.542 17.401 1.00 85.19 93 LEU A O 1
ATOM 704 N N . ILE A 1 94 ? -15.552 -8.003 16.945 1.00 87.62 94 ILE A N 1
ATOM 705 C CA . ILE A 1 94 ? -15.305 -8.710 18.208 1.00 87.62 94 ILE A CA 1
ATOM 706 C C . ILE A 1 94 ? -15.516 -7.752 19.383 1.00 87.62 94 ILE A C 1
ATOM 708 O O . ILE A 1 94 ? -16.210 -8.095 20.338 1.00 87.62 94 ILE A O 1
ATOM 712 N N . LEU A 1 95 ? -14.981 -6.534 19.288 1.00 81.88 95 LEU A N 1
ATOM 713 C CA . LEU A 1 95 ? -15.125 -5.519 20.321 1.00 81.88 95 LEU A CA 1
ATOM 714 C C . LEU A 1 95 ? -16.588 -5.110 20.531 1.00 81.88 95 LEU A C 1
ATOM 716 O O . LEU A 1 95 ? -17.014 -4.989 21.672 1.00 81.88 95 LEU A O 1
ATOM 720 N N . LEU A 1 96 ? -17.381 -4.960 19.465 1.00 79.81 96 LEU A N 1
ATOM 721 C CA . LEU A 1 96 ? -18.819 -4.685 19.566 1.00 79.81 96 LEU A CA 1
ATOM 722 C C . LEU A 1 96 ? -19.535 -5.742 20.417 1.00 79.81 96 LEU A C 1
ATOM 724 O O . LEU A 1 96 ? -20.322 -5.392 21.295 1.00 79.81 96 LEU A O 1
ATOM 728 N N . VAL A 1 97 ? -19.266 -7.026 20.165 1.00 84.31 97 VAL A N 1
ATOM 729 C CA . VAL A 1 97 ? -19.873 -8.135 20.919 1.00 84.31 97 VAL A CA 1
ATOM 730 C C . VAL A 1 97 ? -19.410 -8.112 22.374 1.00 84.31 97 VAL A C 1
ATOM 732 O O . VAL A 1 97 ? -20.226 -8.239 23.284 1.00 84.31 97 VAL A O 1
ATOM 735 N N . LEU A 1 98 ? -18.111 -7.911 22.595 1.00 84.62 98 LEU A N 1
ATOM 736 C CA . LEU A 1 98 ? -17.494 -7.960 23.917 1.00 84.62 98 LEU A CA 1
ATOM 737 C C . LEU A 1 98 ? -17.946 -6.784 24.795 1.00 84.62 98 LEU A C 1
ATOM 739 O O . LEU A 1 98 ? -18.353 -6.997 25.932 1.00 84.62 98 LEU A O 1
ATOM 743 N N . LEU A 1 99 ? -17.984 -5.566 24.247 1.00 78.94 99 LEU A N 1
ATOM 744 C CA . LEU A 1 99 ? -18.513 -4.382 24.929 1.00 78.94 99 LEU A CA 1
ATOM 745 C C . LEU A 1 99 ? -20.031 -4.455 25.111 1.00 78.94 99 LEU A C 1
ATOM 747 O O . LEU A 1 99 ? -20.547 -4.054 26.151 1.00 78.94 99 LEU A O 1
ATOM 751 N N . GLY A 1 100 ? -20.758 -4.990 24.126 1.00 76.19 100 GLY A N 1
ATOM 752 C CA . GLY A 1 100 ? -22.195 -5.233 24.244 1.00 76.19 100 GLY A CA 1
ATOM 753 C C . GLY A 1 100 ? -22.523 -6.180 25.400 1.00 76.19 100 GLY A C 1
ATOM 754 O O . GLY A 1 100 ? -23.460 -5.920 26.155 1.00 76.19 100 GLY A O 1
ATOM 755 N N . TYR A 1 101 ? -21.717 -7.229 25.574 1.00 82.25 101 TYR A N 1
ATOM 756 C CA . TYR A 1 101 ? -21.802 -8.134 26.717 1.00 82.25 101 TYR A CA 1
ATOM 757 C C . TYR A 1 101 ? -21.386 -7.449 28.028 1.00 82.25 101 TYR A C 1
ATOM 759 O O . TYR A 1 101 ? -22.110 -7.537 29.015 1.00 82.25 101 TYR A O 1
ATOM 767 N N . GLN A 1 102 ? -20.269 -6.713 28.027 1.00 79.06 102 GLN A N 1
ATOM 768 C CA . GLN A 1 102 ? -19.719 -6.046 29.211 1.00 79.06 102 GLN A CA 1
ATOM 769 C C . GLN A 1 102 ? -20.666 -4.993 29.800 1.00 79.06 102 GLN A C 1
ATOM 771 O O . GLN A 1 102 ? -20.846 -4.931 31.014 1.00 79.06 102 GLN A O 1
ATOM 776 N N . PHE A 1 103 ? -21.263 -4.149 28.957 1.00 75.56 103 PHE A N 1
ATOM 777 C CA . PHE A 1 103 ? -22.113 -3.047 29.411 1.00 75.56 103 PHE A CA 1
ATOM 778 C C . PHE A 1 103 ? -23.586 -3.433 29.575 1.00 75.56 103 PHE A C 1
ATOM 780 O O . PHE A 1 103 ? -24.374 -2.616 30.052 1.00 75.56 103 PHE A O 1
ATOM 787 N N . GLY A 1 104 ? -23.998 -4.621 29.116 1.00 72.06 104 GLY A N 1
ATOM 788 C CA . GLY A 1 104 ? -25.404 -5.049 29.108 1.00 72.06 104 GLY A CA 1
ATOM 789 C C . GLY A 1 104 ? -26.348 -4.120 28.323 1.00 72.06 104 GLY A C 1
ATOM 790 O O . GLY A 1 104 ? -27.566 -4.255 28.406 1.00 72.06 104 GLY A O 1
ATOM 791 N N . SER A 1 105 ? -25.804 -3.155 27.573 1.00 72.12 105 SER A N 1
ATOM 792 C CA . SER A 1 105 ? -26.532 -2.100 26.871 1.00 72.12 105 SER A CA 1
ATOM 793 C C . SER A 1 105 ? -25.856 -1.800 25.539 1.00 72.12 105 SER A C 1
ATOM 795 O O . SER A 1 105 ? -24.730 -1.301 25.484 1.00 72.12 105 SER A O 1
ATOM 797 N N . GLN A 1 106 ? -26.572 -2.044 24.439 1.00 70.12 106 GLN A N 1
ATOM 798 C CA . GLN A 1 106 ? -26.049 -1.805 23.090 1.00 70.12 106 GLN A CA 1
ATOM 799 C C . GLN A 1 106 ? -25.767 -0.323 22.808 1.00 70.12 106 GLN A C 1
ATOM 801 O O . GLN A 1 106 ? -24.912 -0.007 21.986 1.00 70.12 106 GLN A O 1
ATOM 806 N N . LYS A 1 107 ? -26.425 0.601 23.522 1.00 78.00 107 LYS A N 1
ATOM 807 C CA . LYS A 1 107 ? -26.174 2.043 23.376 1.00 78.00 107 LYS A CA 1
ATOM 808 C C . LYS A 1 107 ? -24.757 2.415 23.816 1.00 78.00 107 LYS A C 1
ATOM 810 O O . LYS A 1 107 ? -24.098 3.176 23.116 1.00 78.00 107 LYS A O 1
ATOM 815 N N . ALA A 1 108 ? -24.276 1.848 24.925 1.00 75.75 108 ALA A N 1
ATOM 816 C CA . ALA A 1 108 ? -22.914 2.083 25.408 1.00 75.75 108 ALA A CA 1
ATOM 817 C C . ALA A 1 108 ? -21.867 1.530 24.424 1.00 75.75 108 ALA A C 1
ATOM 819 O O . ALA A 1 108 ? -20.904 2.217 24.095 1.00 75.75 108 ALA A O 1
ATOM 820 N N . ALA A 1 109 ? -22.111 0.340 23.863 1.00 76.31 109 ALA A N 1
ATOM 821 C CA . ALA A 1 109 ? -21.227 -0.264 22.866 1.00 76.31 109 ALA A CA 1
ATOM 822 C C . ALA A 1 109 ? -21.154 0.548 21.554 1.00 76.31 109 ALA A C 1
ATOM 824 O O . ALA A 1 109 ? -20.088 0.675 20.959 1.00 76.31 109 ALA A O 1
ATOM 825 N N . ILE A 1 110 ? -22.264 1.148 21.110 1.00 78.25 110 ILE A N 1
ATOM 826 C CA . ILE A 1 110 ? -22.268 2.021 19.925 1.00 78.25 110 ILE A CA 1
ATOM 827 C C . ILE A 1 110 ? -21.465 3.300 20.184 1.00 78.25 110 ILE A C 1
ATOM 829 O O . ILE A 1 110 ? -20.665 3.693 19.337 1.00 78.25 110 ILE A O 1
ATOM 833 N N . VAL A 1 111 ? -21.639 3.935 21.349 1.00 83.44 111 VAL A N 1
ATOM 834 C CA . VAL A 1 111 ? -20.872 5.139 21.718 1.00 83.44 111 VAL A CA 1
ATOM 835 C C . VAL A 1 111 ? -19.372 4.835 21.748 1.00 83.44 111 VAL A C 1
ATOM 837 O O . VAL A 1 111 ? -18.589 5.614 21.209 1.00 83.44 111 VAL A O 1
ATOM 840 N N . ALA A 1 112 ? -18.981 3.672 22.276 1.00 81.88 112 ALA A N 1
ATOM 841 C CA . ALA A 1 112 ? -17.599 3.203 22.253 1.00 81.88 112 ALA A CA 1
ATOM 842 C C . ALA A 1 112 ? -17.019 3.145 20.834 1.00 81.88 112 ALA A C 1
ATOM 844 O O . ALA A 1 112 ? -15.954 3.694 20.559 1.00 81.88 112 ALA A O 1
ATOM 845 N N . ILE A 1 113 ? -17.750 2.525 19.906 1.00 80.12 113 ILE A N 1
ATOM 846 C CA . ILE A 1 113 ? -17.322 2.382 18.510 1.00 80.12 113 ILE A CA 1
ATOM 847 C C . ILE A 1 113 ? -17.238 3.737 17.810 1.00 80.12 113 ILE A C 1
ATOM 849 O O . ILE A 1 113 ? -16.323 3.954 17.019 1.00 80.12 113 ILE A O 1
ATOM 853 N N . VAL A 1 114 ? -18.149 4.667 18.111 1.00 85.81 114 VAL A N 1
ATOM 854 C CA . VAL A 1 114 ? -18.086 6.035 17.578 1.00 85.81 114 VAL A CA 1
ATOM 855 C C . VAL A 1 114 ? -16.835 6.758 18.076 1.00 85.81 114 VAL A C 1
ATOM 857 O O . VAL A 1 114 ? -16.137 7.352 17.257 1.00 85.81 114 VAL A O 1
ATOM 860 N N . SER A 1 115 ? -16.503 6.670 19.369 1.00 87.31 115 SER A N 1
ATOM 861 C CA . SER A 1 115 ? -15.264 7.248 19.915 1.00 87.31 115 SER A CA 1
ATOM 862 C C . SER A 1 115 ? -14.029 6.687 19.213 1.00 87.31 115 SER A C 1
ATOM 864 O O . SER A 1 115 ? -13.159 7.440 18.784 1.00 87.31 115 SER A O 1
ATOM 866 N N . ILE A 1 116 ? -13.998 5.371 19.008 1.00 85.75 116 ILE A N 1
ATOM 867 C CA . ILE A 1 116 ? -12.922 4.671 18.305 1.00 85.75 116 ILE A CA 1
ATOM 868 C C . ILE A 1 116 ? -12.818 5.106 16.831 1.00 85.75 116 ILE A C 1
ATOM 870 O O . ILE A 1 116 ? -11.721 5.333 16.316 1.00 85.75 116 ILE A O 1
ATOM 874 N N . ALA A 1 117 ? -13.947 5.260 16.134 1.00 85.19 117 ALA A N 1
ATOM 875 C CA . ALA A 1 117 ? -13.969 5.768 14.763 1.00 85.19 117 ALA A CA 1
ATOM 876 C C . ALA A 1 117 ? -13.457 7.219 14.689 1.00 85.19 117 ALA A C 1
ATOM 878 O O . ALA A 1 117 ? -12.728 7.579 13.762 1.00 85.19 117 ALA A O 1
ATOM 879 N N . LEU A 1 118 ? -13.784 8.037 15.694 1.00 90.19 118 LEU A N 1
ATOM 880 C CA . LEU A 1 118 ? -13.290 9.406 15.821 1.00 90.19 118 LEU A CA 1
ATOM 881 C C . LEU A 1 118 ? -11.773 9.439 16.041 1.00 90.19 118 LEU A C 1
ATOM 883 O O . LEU A 1 118 ? -11.082 10.259 15.437 1.00 90.19 118 LEU A O 1
ATOM 887 N N . THR A 1 119 ? -11.240 8.510 16.839 1.00 89.31 119 THR A N 1
ATOM 888 C CA . THR A 1 119 ? -9.796 8.321 17.012 1.00 89.31 119 THR A CA 1
ATOM 889 C C . THR A 1 119 ? -9.110 8.035 15.679 1.00 89.31 119 THR A C 1
ATOM 891 O O . THR A 1 119 ? -8.111 8.681 15.371 1.00 89.31 119 THR A O 1
ATOM 894 N N . ALA A 1 120 ? -9.661 7.133 14.860 1.00 85.69 120 ALA A N 1
ATOM 895 C CA . ALA A 1 120 ? -9.099 6.815 13.546 1.00 85.69 120 ALA A CA 1
ATOM 896 C C . ALA A 1 120 ? -9.062 8.044 12.612 1.00 85.69 120 ALA A C 1
ATOM 898 O O . ALA A 1 120 ? -8.060 8.295 11.935 1.00 85.69 120 ALA A O 1
ATOM 899 N N . ALA A 1 121 ? -10.124 8.855 12.611 1.00 89.75 121 ALA A N 1
ATOM 900 C CA . ALA A 1 121 ? -10.146 10.117 11.873 1.00 89.75 121 ALA A CA 1
ATOM 901 C C . ALA A 1 121 ? -9.089 11.105 12.403 1.00 89.75 121 ALA A C 1
ATOM 903 O O . ALA A 1 121 ? -8.345 11.694 11.619 1.00 89.75 121 ALA A O 1
ATOM 904 N N . GLY A 1 122 ? -8.964 11.236 13.727 1.00 91.88 122 GLY A N 1
ATOM 905 C CA . GLY A 1 122 ? -7.959 12.085 14.370 1.00 91.88 122 GLY A CA 1
ATOM 906 C C . GLY A 1 122 ? -6.525 11.675 14.033 1.00 91.88 122 GLY A C 1
ATOM 907 O O . GLY A 1 122 ? -5.696 12.530 13.727 1.00 91.88 122 GLY A O 1
ATOM 908 N N . THR A 1 123 ? -6.232 10.374 13.999 1.00 90.88 123 THR A N 1
ATOM 909 C CA . THR A 1 123 ? -4.905 9.876 13.613 1.00 90.88 123 THR A CA 1
ATOM 910 C C . THR A 1 123 ? -4.578 10.134 12.149 1.00 90.88 123 THR A C 1
ATOM 912 O O . THR A 1 123 ? -3.444 10.486 11.839 1.00 90.88 123 THR A O 1
ATOM 915 N N . LEU A 1 124 ? -5.560 10.016 11.247 1.00 90.12 124 LEU A N 1
ATOM 916 C CA . LEU A 1 124 ? -5.371 10.349 9.833 1.00 90.12 124 LEU A CA 1
ATOM 917 C C . LEU A 1 124 ? -5.105 11.845 9.643 1.00 90.12 124 LEU A C 1
ATOM 919 O O . LEU A 1 124 ? -4.234 12.217 8.860 1.00 90.12 124 LEU A O 1
ATOM 923 N N . LEU A 1 125 ? -5.814 12.702 10.382 1.00 92.38 125 LEU A N 1
ATOM 924 C CA . LEU A 1 125 ? -5.569 14.145 10.374 1.00 92.38 125 LEU A CA 1
ATOM 925 C C . LEU A 1 125 ? -4.186 14.493 10.932 1.00 92.38 125 LEU A C 1
ATOM 927 O O . LEU A 1 125 ? -3.495 15.327 10.354 1.00 92.38 125 LEU A O 1
ATOM 931 N N . ALA A 1 126 ? -3.756 13.837 12.012 1.00 91.31 126 ALA A N 1
ATOM 932 C CA . ALA A 1 126 ?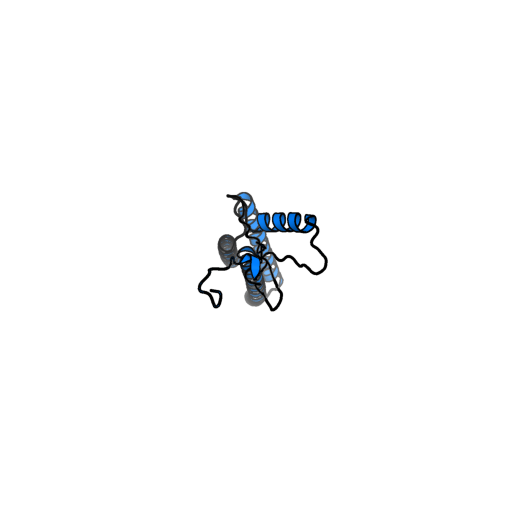 -2.424 14.029 12.579 1.00 91.31 126 ALA A CA 1
ATOM 933 C C . ALA A 1 126 ? -1.321 13.611 11.595 1.00 91.31 126 ALA A C 1
ATOM 935 O O . ALA A 1 126 ? -0.333 14.325 11.442 1.00 91.31 126 ALA A O 1
ATOM 936 N N . LEU A 1 127 ? -1.523 12.499 10.884 1.00 90.12 127 LEU A N 1
ATOM 937 C CA . LEU A 1 127 ? -0.608 12.019 9.850 1.00 90.12 127 LEU A CA 1
ATOM 938 C C . LEU A 1 127 ? -0.513 12.993 8.667 1.00 90.12 127 LEU A C 1
ATOM 940 O O . LEU A 1 127 ? 0.570 13.281 8.160 1.00 90.12 127 LEU A O 1
ATOM 944 N N . LEU A 1 128 ? -1.658 13.540 8.254 1.00 87.38 128 LEU A N 1
ATOM 945 C CA . LEU A 1 128 ? -1.711 14.554 7.207 1.00 87.38 128 LEU A CA 1
ATOM 946 C C . LEU A 1 128 ? -0.991 15.838 7.645 1.00 87.38 128 LEU A C 1
ATOM 948 O O . LEU A 1 128 ? -0.253 16.426 6.858 1.00 87.38 128 LEU A O 1
ATOM 952 N N . ALA A 1 129 ? -1.165 16.249 8.903 1.00 91.75 129 ALA A N 1
ATOM 953 C CA . ALA A 1 129 ? -0.504 17.419 9.472 1.00 91.75 129 ALA A CA 1
ATOM 954 C C . ALA A 1 129 ? 1.012 17.225 9.655 1.00 91.75 129 ALA A C 1
ATOM 956 O O . ALA A 1 129 ? 1.763 18.188 9.520 1.00 91.75 129 ALA A O 1
ATOM 957 N N . SER A 1 130 ? 1.480 15.999 9.919 1.00 89.31 130 SER A N 1
ATOM 958 C CA . SER A 1 130 ? 2.913 15.685 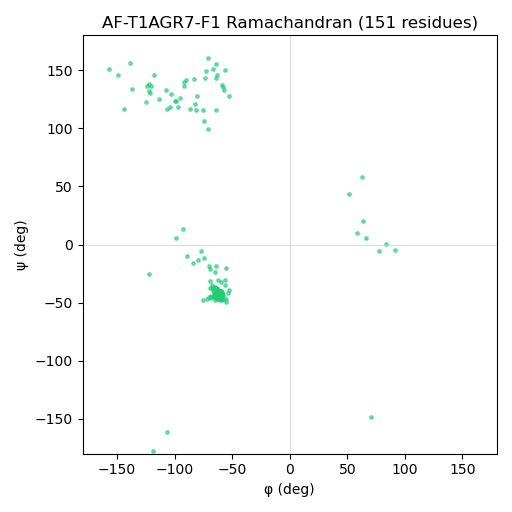10.005 1.00 89.31 130 SER A CA 1
ATOM 959 C C . SER A 1 130 ? 3.592 15.573 8.637 1.00 89.31 130 SER A C 1
ATOM 961 O O . SER A 1 130 ? 4.809 15.398 8.575 1.00 89.31 130 SER A O 1
ATOM 963 N N . GLY A 1 131 ? 2.827 15.643 7.540 1.00 84.06 131 GLY A N 1
ATOM 964 C CA . GLY A 1 131 ? 3.335 15.458 6.180 1.00 84.06 131 GLY A CA 1
ATOM 965 C C . GLY A 1 131 ? 3.886 14.052 5.931 1.00 84.06 131 GLY A C 1
ATOM 966 O O . GLY A 1 131 ? 4.701 13.866 5.032 1.00 84.06 131 GLY A O 1
ATOM 967 N N . SER A 1 132 ? 3.499 13.074 6.754 1.00 83.31 132 SER A N 1
ATOM 968 C CA . SER A 1 132 ? 3.955 11.692 6.627 1.00 83.31 132 SER A CA 1
ATOM 969 C C . SER A 1 132 ? 3.012 10.907 5.725 1.00 83.31 132 SER A C 1
ATOM 971 O O . SER A 1 132 ? 1.794 11.073 5.779 1.00 83.31 132 SER A O 1
ATOM 973 N N . ASP A 1 133 ? 3.569 10.028 4.899 1.00 82.19 133 ASP A N 1
ATOM 974 C CA . ASP A 1 133 ? 2.759 9.158 4.060 1.00 82.19 133 ASP A CA 1
ATOM 975 C C . ASP A 1 133 ? 2.086 8.060 4.880 1.00 82.19 133 ASP A C 1
ATOM 977 O O . ASP A 1 133 ? 2.622 7.548 5.866 1.00 82.19 133 ASP A O 1
ATOM 981 N N . LEU A 1 134 ? 0.907 7.645 4.418 1.00 82.00 134 LEU A N 1
ATOM 982 C CA . LEU A 1 134 ? 0.277 6.436 4.915 1.00 82.00 134 LEU A CA 1
ATOM 983 C C . LEU A 1 134 ? 1.071 5.236 4.387 1.00 82.00 134 LEU A C 1
ATOM 985 O O . LEU A 1 134 ? 0.899 4.827 3.237 1.00 82.00 134 LEU A O 1
ATOM 989 N N . ASP A 1 135 ? 1.945 4.687 5.224 1.00 81.75 135 ASP A N 1
ATOM 990 C CA . ASP A 1 135 ? 2.694 3.457 4.979 1.00 81.75 135 ASP A CA 1
ATOM 991 C C . ASP A 1 135 ? 2.376 2.373 6.033 1.00 81.75 135 ASP A C 1
ATOM 993 O O . ASP A 1 135 ? 1.516 2.540 6.903 1.00 81.75 135 ASP A O 1
ATOM 997 N N . SER A 1 136 ? 3.045 1.220 5.942 1.00 80.75 136 SER A N 1
ATOM 998 C CA . SER A 1 136 ? 2.840 0.116 6.889 1.00 80.75 136 SER A CA 1
ATOM 999 C C . SER A 1 136 ? 3.218 0.489 8.331 1.00 80.75 136 SER A C 1
ATOM 1001 O O . SER A 1 136 ? 2.624 -0.035 9.272 1.00 80.75 136 SER A O 1
ATOM 1003 N N . THR A 1 137 ? 4.188 1.389 8.512 1.00 85.25 137 THR A N 1
ATOM 1004 C CA . THR A 1 137 ? 4.680 1.833 9.825 1.00 85.25 137 THR A CA 1
ATOM 1005 C C . THR A 1 137 ? 3.686 2.790 10.475 1.00 85.25 137 THR A C 1
ATOM 1007 O O . THR A 1 137 ? 3.290 2.598 11.624 1.00 85.25 137 THR A O 1
ATOM 1010 N N . ALA A 1 138 ? 3.217 3.778 9.714 1.00 87.25 138 ALA A N 1
ATOM 1011 C CA . ALA A 1 138 ? 2.146 4.691 10.085 1.00 87.25 138 ALA A CA 1
ATOM 1012 C C . ALA A 1 138 ? 0.881 3.936 10.509 1.00 87.25 138 ALA A C 1
ATOM 1014 O O . ALA A 1 138 ? 0.249 4.278 11.509 1.00 87.25 138 ALA A O 1
ATOM 1015 N N . PHE A 1 139 ? 0.534 2.871 9.781 1.00 83.62 139 PHE A N 1
ATOM 1016 C CA . PHE A 1 139 ? -0.609 2.032 10.122 1.00 83.62 139 PHE A CA 1
ATOM 1017 C C . PHE A 1 139 ? -0.445 1.326 11.475 1.00 83.62 139 PHE A C 1
ATOM 1019 O O . PHE A 1 139 ? -1.389 1.277 12.264 1.00 83.62 139 PHE A O 1
ATOM 1026 N N . LEU A 1 140 ? 0.752 0.816 11.781 1.00 86.31 140 LEU A N 1
ATOM 1027 C CA . LEU A 1 140 ? 1.041 0.223 13.088 1.00 86.31 140 LEU A CA 1
ATOM 1028 C C . LEU A 1 140 ? 0.885 1.252 14.220 1.00 86.31 140 LEU A C 1
ATOM 1030 O O . LEU A 1 140 ? 0.298 0.939 15.253 1.00 86.31 140 LEU A O 1
ATOM 1034 N N . GLY A 1 141 ? 1.318 2.496 13.999 1.00 89.06 141 GLY A N 1
ATOM 1035 C CA . GLY A 1 141 ? 1.067 3.605 14.923 1.00 89.06 141 GLY A CA 1
ATOM 1036 C C . GLY A 1 141 ? -0.427 3.887 15.125 1.00 89.06 141 GLY A C 1
ATOM 1037 O O . GLY A 1 141 ? -0.884 4.019 16.259 1.00 89.06 141 GLY A O 1
ATOM 1038 N N . MET A 1 142 ? -1.212 3.900 14.046 1.00 88.06 142 MET A N 1
ATOM 1039 C CA . MET A 1 142 ? -2.673 4.032 14.124 1.00 88.06 142 MET A CA 1
ATOM 1040 C C . MET A 1 142 ? -3.324 2.915 14.940 1.00 88.06 142 MET A C 1
ATOM 1042 O O . MET A 1 142 ? -4.209 3.186 15.749 1.00 88.06 142 MET A O 1
ATOM 1046 N N . LEU A 1 143 ? -2.860 1.675 14.776 1.00 84.75 143 LEU A N 1
ATOM 1047 C CA . LEU A 1 143 ? -3.353 0.532 15.541 1.00 84.75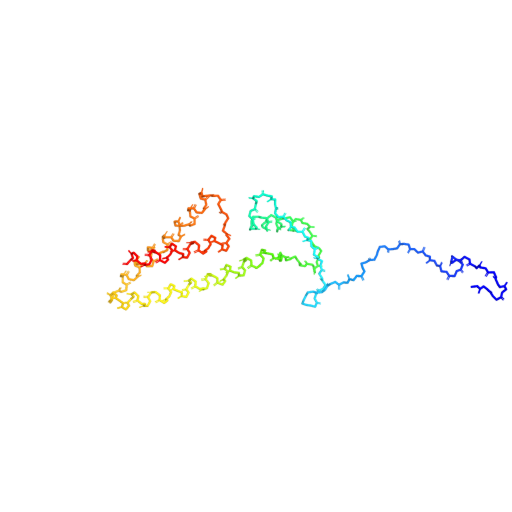 143 LEU A CA 1
ATOM 1048 C C . LEU A 1 143 ? -3.058 0.674 17.042 1.00 84.75 143 LEU A C 1
ATOM 1050 O O . LEU A 1 143 ? -3.902 0.323 17.865 1.00 84.75 143 LEU A O 1
ATOM 1054 N N . LEU A 1 144 ? -1.903 1.231 17.414 1.00 89.06 144 LEU A N 1
ATOM 1055 C CA . LEU A 1 144 ? -1.589 1.528 18.814 1.00 89.06 144 LEU A CA 1
ATOM 1056 C C . LEU A 1 144 ? -2.528 2.588 19.390 1.00 89.06 144 LEU A C 1
ATOM 1058 O O . LEU A 1 144 ? -3.088 2.388 20.463 1.00 89.06 144 LEU A O 1
ATOM 1062 N N . VAL A 1 145 ? -2.745 3.692 18.673 1.00 89.19 145 VAL A N 1
ATOM 1063 C CA . VAL A 1 145 ? -3.657 4.749 19.134 1.00 89.19 145 VAL A CA 1
ATOM 1064 C C . VAL A 1 145 ? -5.085 4.216 19.271 1.00 89.19 145 VAL A C 1
ATOM 1066 O O . VAL A 1 145 ? -5.771 4.527 20.241 1.00 89.19 145 VAL A O 1
ATOM 1069 N N . PHE A 1 146 ? -5.507 3.349 18.352 1.00 84.06 146 PHE A N 1
ATOM 1070 C CA . PHE A 1 146 ? -6.768 2.626 18.454 1.00 84.06 146 PHE A CA 1
ATOM 1071 C C . PHE A 1 146 ? -6.837 1.770 19.728 1.00 84.06 146 PHE A C 1
ATOM 1073 O O . PHE A 1 146 ? -7.814 1.860 20.463 1.00 84.06 146 PHE A O 1
ATOM 1080 N N . ALA A 1 147 ? -5.798 0.987 20.037 1.00 81.06 147 ALA A N 1
ATOM 1081 C CA . ALA A 1 147 ? -5.756 0.167 21.250 1.00 81.06 147 ALA A CA 1
ATOM 1082 C C . ALA A 1 147 ? -5.837 1.012 22.535 1.00 81.06 147 ALA A C 1
ATOM 1084 O O . ALA A 1 147 ? -6.548 0.652 23.472 1.00 81.06 147 ALA A O 1
ATOM 1085 N N . ILE A 1 148 ? -5.161 2.164 22.561 1.00 86.19 148 ILE A N 1
ATOM 1086 C CA . ILE A 1 148 ? -5.219 3.116 23.679 1.00 86.19 148 ILE A CA 1
ATOM 1087 C C . ILE A 1 148 ? -6.629 3.701 23.818 1.00 86.19 148 ILE A C 1
ATOM 1089 O O . ILE A 1 148 ? -7.146 3.784 24.929 1.00 86.19 148 ILE A O 1
ATOM 1093 N N . ALA A 1 149 ? -7.266 4.072 22.705 1.00 83.25 149 ALA A N 1
ATOM 1094 C CA . ALA A 1 149 ? -8.627 4.598 22.716 1.00 83.25 149 ALA A CA 1
ATOM 1095 C C . ALA A 1 149 ? -9.633 3.569 23.236 1.00 83.25 149 ALA A C 1
ATOM 1097 O O . ALA A 1 149 ? -10.479 3.926 24.045 1.00 83.25 149 ALA A O 1
ATOM 1098 N N . VAL A 1 150 ? -9.499 2.298 22.842 1.00 76.12 150 VAL A N 1
ATOM 1099 C CA . VAL A 1 150 ? -10.329 1.200 23.365 1.00 76.12 150 VAL A CA 1
ATOM 1100 C C . VAL A 1 150 ? -10.168 1.054 24.877 1.00 76.12 150 VAL A C 1
ATOM 1102 O O . VAL A 1 150 ? -11.157 0.853 25.566 1.00 76.12 150 VAL A O 1
ATOM 1105 N N . ASN A 1 151 ? -8.948 1.176 25.404 1.00 79.44 151 ASN A N 1
ATOM 1106 C CA . ASN A 1 151 ? -8.698 1.074 26.844 1.00 79.44 151 ASN A CA 1
ATOM 1107 C C . ASN A 1 151 ? -9.241 2.269 27.652 1.00 79.44 151 ASN A C 1
ATOM 1109 O O . ASN A 1 151 ? -9.359 2.183 28.870 1.00 79.44 151 ASN A O 1
ATOM 1113 N N . ASN A 1 152 ? -9.516 3.396 26.992 1.00 78.94 152 ASN A N 1
ATOM 1114 C CA . ASN A 1 152 ? -10.043 4.607 27.620 1.00 78.94 152 ASN A CA 1
ATOM 1115 C C . ASN A 1 152 ? -11.570 4.751 27.466 1.00 78.94 152 ASN A C 1
ATOM 1117 O O . ASN A 1 152 ? -12.123 5.793 27.823 1.00 78.94 152 ASN A O 1
ATOM 1121 N N . VAL A 1 153 ? -12.234 3.741 26.897 1.00 70.81 153 VAL A N 1
ATOM 1122 C CA . VAL A 1 153 ? -13.697 3.623 26.855 1.00 70.81 153 VAL A CA 1
ATOM 1123 C C . VAL A 1 153 ? -14.167 2.677 27.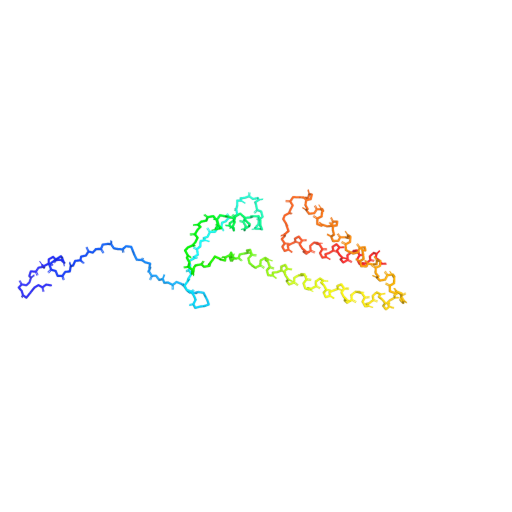949 1.00 70.81 153 VAL A C 1
ATOM 1125 O O . VAL A 1 153 ? -15.149 3.042 28.632 1.00 70.81 153 VAL A O 1
#

Radius of gyration: 28.99 Å; Cα contacts (8 Å, |Δi|>4): 68; chains: 1; bounding box: 69×45×82 Å

Solvent-accessible surface area (backbone atoms only — not comparable to full-atom values): 9546 Å² total; per-residue (Å²): 111,47,100,83,73,47,80,71,63,64,73,82,79,43,90,87,75,97,70,95,70,81,92,71,86,50,64,58,95,87,38,80,60,84,89,83,89,82,76,59,59,92,94,50,46,62,71,58,41,50,54,52,49,52,56,51,53,69,70,64,65,71,59,92,95,64,83,88,77,83,61,65,71,58,44,53,50,53,51,49,52,52,52,50,52,52,50,51,53,52,51,52,54,52,46,44,55,52,38,26,62,71,65,75,32,62,69,61,25,50,52,48,51,50,54,45,52,49,49,53,53,51,49,53,51,50,35,59,74,68,71,50,66,93,44,77,66,53,49,53,52,47,52,50,54,48,55,54,47,61,74,74,102

Organism: NCBI:txid410659

Mean predicted aligned error: 10.14 Å

Sequence (153 aa):
RLPNGRLAPLSQVAHVHLKGVVPYVTHQNLVPYATIKLSPVPGEGLSVAARRADQVIAKAGLPPGVTSQIGGYYREQQKSFRQMLIILGAALLILLVLLGYQFGSQKAAIVAIVSIALTAAGTLLALLASGSDLDSTAFLGMLLVFAIAVNNV